Protein AF-A0A174ACF0-F1 (afdb_monomer_lite)

Secondary structure (DSSP, 8-state):
----------HHHHHTT--HHHHHHHHHHHH-TT--HHHHHHHHTS-HHHHHHHHHHHHHHH-

pLDDT: mean 80.8, std 15.51, range [41.78, 95.75]

Sequence (63 aa):
MTNSDNGPVDARTVASQLDATDGVILDMLEKDGRATLSHLSEATGLSVSAVQSRVQKLLSVAA

Organism: Bifidobacterium adolescentis (NCBI:txid1680)

InterPro domains:
  IPR000485 AsnC-type HTH domain [PF13404] (18-58)
  IPR000485 AsnC-type HTH domain [PR00033] (18-34)
  IPR000485 AsnC-type HTH domain [PR00033] (34-45)
  IPR000485 AsnC-type HTH domain [PR00033] (45-63)
  IPR000485 AsnC-type HTH domain [PS50956] (18-58)
  IPR036388 Winged helix-like DNA-binding domain superfamily [G3DSA:1.10.10.10] (15-60)
  IPR036390 Winged helix DNA-binding domain superfamily [SSF46785] (8-59)

Foldseek 3Di:
DDDDDPDPPPLVVLVVVCDPLLVLLVVVCVVPVPDDLVNSCVSSVHDSVVSVVSVVSVVVSVD

Structure (mmCIF, N/CA/C/O backbone):
data_AF-A0A174ACF0-F1
#
_entry.id   AF-A0A174ACF0-F1
#
loop_
_atom_site.group_PDB
_atom_site.id
_atom_site.type_symbol
_atom_site.label_atom_id
_atom_site.label_alt_id
_atom_site.label_comp_id
_atom_site.label_asym_id
_atom_site.label_entity_id
_atom_site.label_seq_id
_atom_site.pdbx_PDB_ins_code
_atom_site.Cartn_x
_atom_site.Cartn_y
_atom_site.Cartn_z
_atom_site.occupancy
_atom_site.B_iso_or_equiv
_atom_site.auth_seq_id
_atom_site.auth_comp_id
_atom_site.auth_asym_id
_atom_site.auth_atom_id
_atom_site.pdbx_PDB_model_num
ATOM 1 N N . MET A 1 1 ? 33.560 -3.909 0.036 1.00 41.78 1 MET A N 1
ATOM 2 C CA . MET A 1 1 ? 32.519 -4.187 1.046 1.00 41.78 1 MET A CA 1
ATOM 3 C C . MET A 1 1 ? 31.252 -4.549 0.279 1.00 41.78 1 MET A C 1
ATOM 5 O O . MET A 1 1 ? 30.860 -3.751 -0.553 1.00 41.78 1 MET A O 1
ATOM 9 N N . THR A 1 2 ? 30.785 -5.796 0.455 1.00 53.12 2 THR A N 1
ATOM 10 C CA . THR A 1 2 ? 29.461 -6.410 0.144 1.00 53.12 2 THR A CA 1
ATOM 11 C C . THR A 1 2 ? 28.370 -5.472 -0.427 1.00 53.12 2 THR A C 1
ATOM 13 O O . THR A 1 2 ? 28.197 -4.378 0.093 1.00 53.12 2 THR A O 1
ATOM 16 N N . ASN A 1 3 ? 27.606 -5.778 -1.484 1.00 52.94 3 ASN A N 1
ATOM 17 C CA . ASN A 1 3 ? 26.948 -7.032 -1.887 1.00 52.94 3 ASN A CA 1
ATOM 18 C C . ASN A 1 3 ? 26.661 -6.944 -3.408 1.00 52.94 3 ASN A C 1
ATOM 20 O O . ASN A 1 3 ? 26.146 -5.930 -3.867 1.00 52.94 3 ASN A O 1
ATOM 24 N N . SER A 1 4 ? 27.198 -7.834 -4.241 1.00 54.88 4 SER A N 1
ATOM 25 C CA . SER A 1 4 ? 26.490 -8.990 -4.818 1.00 54.88 4 SER A CA 1
ATOM 26 C C . SER A 1 4 ? 25.085 -8.692 -5.354 1.00 54.88 4 SER A C 1
ATOM 28 O O . SER A 1 4 ? 24.169 -8.394 -4.595 1.00 54.88 4 SER A O 1
ATOM 30 N N . ASP A 1 5 ? 24.967 -8.888 -6.666 1.00 54.47 5 ASP A N 1
ATOM 31 C CA . ASP A 1 5 ? 23.861 -9.606 -7.295 1.00 54.47 5 ASP A CA 1
ATOM 32 C C . ASP A 1 5 ? 22.455 -9.023 -7.084 1.00 54.47 5 ASP A C 1
ATOM 34 O O . ASP A 1 5 ? 21.687 -9.462 -6.238 1.00 54.47 5 ASP A O 1
ATOM 38 N N . ASN A 1 6 ? 22.089 -8.057 -7.924 1.00 57.16 6 ASN A N 1
ATOM 39 C CA . ASN A 1 6 ? 20.742 -8.077 -8.483 1.00 57.16 6 ASN A CA 1
ATOM 40 C C . ASN A 1 6 ? 20.902 -8.581 -9.916 1.00 57.16 6 ASN A C 1
ATOM 42 O O . ASN A 1 6 ? 21.043 -7.788 -10.849 1.00 57.16 6 ASN A O 1
ATOM 46 N N . GLY A 1 7 ? 20.954 -9.909 -10.082 1.00 61.09 7 GLY A N 1
ATOM 47 C CA . GLY A 1 7 ? 20.668 -10.520 -11.378 1.00 61.09 7 GLY A CA 1
ATOM 48 C C . GLY A 1 7 ? 19.327 -10.001 -11.921 1.00 61.09 7 GLY A C 1
ATOM 49 O O . GLY A 1 7 ? 18.533 -9.455 -11.146 1.00 61.09 7 GLY A O 1
ATOM 50 N N . PRO A 1 8 ? 19.059 -10.110 -13.236 1.00 62.44 8 PRO A N 1
ATOM 51 C CA . PRO A 1 8 ? 17.778 -9.686 -13.784 1.00 62.44 8 PRO A CA 1
ATOM 52 C C . PRO A 1 8 ? 16.687 -10.390 -12.984 1.00 62.44 8 PRO A C 1
ATOM 54 O O . PRO A 1 8 ? 16.612 -11.617 -12.973 1.00 62.44 8 PRO A O 1
ATOM 57 N N . VAL A 1 9 ? 15.895 -9.618 -12.239 1.00 61.00 9 VAL A N 1
ATOM 58 C CA . VAL A 1 9 ? 14.714 -10.149 -11.574 1.00 61.00 9 VAL A CA 1
ATOM 59 C C . VAL A 1 9 ? 13.817 -10.640 -12.697 1.00 61.00 9 VAL A C 1
ATOM 61 O O . VAL A 1 9 ? 13.174 -9.853 -13.384 1.00 61.00 9 VAL A O 1
ATOM 64 N N . ASP A 1 10 ? 13.863 -11.941 -12.981 1.00 63.31 10 ASP A N 1
ATOM 65 C CA . ASP A 1 10 ? 13.037 -12.525 -14.024 1.00 63.31 10 ASP A CA 1
ATOM 66 C C . ASP A 1 10 ? 11.595 -12.131 -13.704 1.00 63.31 10 ASP A C 1
ATOM 68 O O . ASP A 1 10 ? 11.069 -12.494 -12.650 1.00 63.31 10 ASP A O 1
ATOM 72 N N . ALA A 1 11 ? 10.935 -11.384 -14.591 1.00 59.09 11 ALA A N 1
ATOM 73 C CA . ALA A 1 11 ? 9.554 -10.944 -14.382 1.00 59.09 11 ALA A CA 1
ATOM 74 C C . ALA A 1 11 ? 8.618 -12.129 -14.060 1.00 59.09 11 ALA A C 1
ATOM 76 O O . ALA A 1 11 ? 7.623 -11.980 -13.357 1.00 59.09 11 ALA A O 1
ATOM 77 N N . ARG A 1 12 ? 8.989 -13.341 -14.502 1.00 57.41 12 ARG A N 1
ATOM 78 C CA . ARG A 1 12 ? 8.338 -14.616 -14.169 1.00 57.41 12 ARG A CA 1
ATOM 79 C C . ARG A 1 12 ? 8.471 -15.012 -12.688 1.00 57.41 12 ARG A C 1
ATOM 81 O O . ARG A 1 12 ? 7.513 -15.533 -12.118 1.00 57.41 12 ARG A O 1
ATOM 88 N N . THR A 1 13 ? 9.612 -14.746 -12.055 1.00 60.75 13 THR A N 1
ATOM 89 C CA . THR A 1 13 ? 9.813 -14.931 -10.609 1.00 60.75 13 THR A CA 1
ATOM 90 C C . THR A 1 13 ? 9.016 -13.895 -9.836 1.00 60.75 13 THR A C 1
ATOM 92 O O . THR A 1 13 ? 8.377 -14.241 -8.848 1.00 60.75 13 THR A O 1
ATOM 95 N N . VAL A 1 14 ? 8.972 -12.644 -10.306 1.00 58.94 14 VAL A N 1
ATOM 96 C CA . VAL A 1 14 ? 8.243 -11.596 -9.586 1.00 58.94 14 VAL A CA 1
ATOM 97 C C . VAL A 1 14 ? 6.730 -11.738 -9.713 1.00 58.94 14 VAL A C 1
ATOM 99 O O . VAL A 1 14 ? 6.038 -11.600 -8.712 1.00 58.94 14 VAL A O 1
ATOM 102 N N . ALA A 1 15 ? 6.217 -12.141 -10.879 1.00 60.50 15 ALA A N 1
ATOM 103 C CA . ALA A 1 15 ? 4.816 -12.530 -11.055 1.00 60.50 15 ALA A CA 1
ATOM 104 C C . ALA A 1 15 ? 4.402 -13.686 -10.125 1.00 60.50 15 ALA A C 1
ATOM 106 O O . ALA A 1 15 ? 3.256 -13.746 -9.695 1.00 60.50 15 ALA A O 1
ATOM 107 N N . SER A 1 16 ? 5.344 -14.560 -9.750 1.00 60.19 16 SER A N 1
ATOM 108 C CA . SER A 1 16 ? 5.118 -15.618 -8.752 1.00 60.19 16 SER A CA 1
ATOM 109 C C . SER A 1 16 ? 5.132 -15.106 -7.299 1.00 60.19 16 SER A C 1
ATOM 111 O O . SER A 1 16 ? 4.856 -15.872 -6.381 1.00 60.19 16 SER A O 1
ATOM 113 N N . GLN A 1 17 ? 5.464 -13.830 -7.074 1.00 64.69 17 GLN A N 1
ATOM 114 C CA . GLN A 1 17 ? 5.504 -13.170 -5.765 1.00 64.69 17 GLN A CA 1
ATOM 115 C C . GLN A 1 17 ? 4.468 -12.045 -5.604 1.00 64.69 17 GLN A C 1
ATOM 117 O O . GLN A 1 17 ? 4.509 -11.361 -4.574 1.00 64.69 17 GLN A O 1
ATOM 122 N N . LEU A 1 18 ? 3.620 -11.791 -6.609 1.00 78.62 18 LEU A N 1
ATOM 123 C CA . LEU A 1 18 ? 2.414 -10.994 -6.404 1.00 78.62 18 LEU A CA 1
ATOM 124 C C . LEU A 1 18 ? 1.388 -11.887 -5.715 1.00 78.62 18 LEU A C 1
ATOM 126 O O . LEU A 1 18 ? 1.055 -12.960 -6.218 1.00 78.62 18 LEU A O 1
ATOM 130 N N . ASP A 1 19 ? 0.909 -11.454 -4.558 1.00 84.38 19 ASP A N 1
ATOM 131 C CA . ASP A 1 19 ? -0.135 -12.170 -3.837 1.00 84.38 19 ASP A CA 1
ATOM 132 C C . ASP A 1 19 ? -1.525 -11.570 -4.095 1.00 84.38 19 ASP A C 1
ATOM 134 O O . ASP A 1 19 ? -1.699 -10.574 -4.802 1.00 84.38 19 ASP A O 1
ATOM 138 N N . ALA A 1 20 ? -2.553 -12.205 -3.529 1.00 85.38 20 ALA A N 1
ATOM 139 C CA . ALA A 1 20 ? -3.934 -11.756 -3.678 1.00 85.38 20 ALA A CA 1
ATOM 140 C C . ALA A 1 20 ? -4.148 -10.312 -3.184 1.00 85.38 20 ALA A C 1
ATOM 142 O O . ALA A 1 20 ? -5.034 -9.621 -3.684 1.00 85.38 20 ALA A O 1
ATOM 143 N N . THR A 1 21 ? -3.341 -9.837 -2.231 1.00 87.69 21 THR A N 1
ATOM 144 C CA . THR A 1 21 ? -3.427 -8.466 -1.724 1.00 87.69 21 THR A CA 1
ATOM 145 C C . THR A 1 21 ? -2.888 -7.462 -2.733 1.00 87.69 21 THR A C 1
ATOM 147 O O . 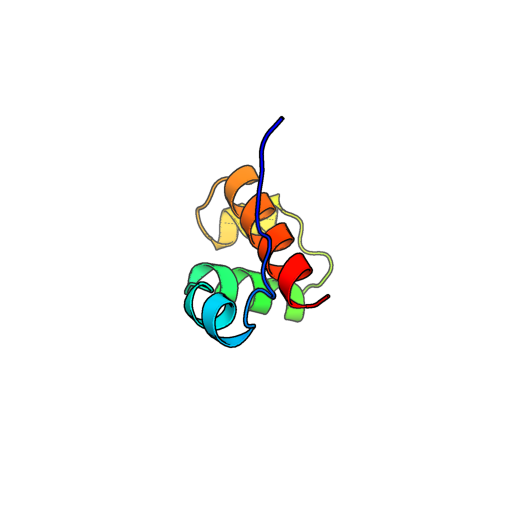THR A 1 21 ? -3.490 -6.406 -2.914 1.00 87.69 21 THR A O 1
ATOM 150 N N . ASP A 1 22 ? -1.810 -7.800 -3.437 1.00 89.38 22 ASP A N 1
ATOM 151 C CA . ASP A 1 22 ? -1.289 -6.967 -4.522 1.00 89.38 22 ASP A CA 1
ATOM 152 C C . ASP A 1 22 ? -2.327 -6.806 -5.650 1.00 89.38 22 ASP A C 1
ATOM 154 O O . ASP A 1 22 ? -2.468 -5.723 -6.218 1.00 89.38 22 ASP A O 1
ATOM 158 N N . GLY A 1 23 ? -3.129 -7.849 -5.899 1.00 89.56 23 GLY A N 1
ATOM 159 C CA . GLY A 1 23 ? -4.278 -7.791 -6.807 1.00 89.56 23 GLY A CA 1
ATOM 160 C C . GLY A 1 23 ? -5.360 -6.797 -6.366 1.00 89.56 23 GLY A C 1
ATOM 161 O O . GLY A 1 23 ? -5.847 -6.030 -7.190 1.00 89.56 23 GLY A O 1
ATOM 162 N N . VAL A 1 24 ? -5.701 -6.752 -5.073 1.00 91.44 24 VAL A N 1
ATOM 163 C CA . VAL A 1 24 ? -6.672 -5.779 -4.526 1.00 91.44 24 VAL A CA 1
ATOM 164 C C . VAL A 1 24 ? -6.150 -4.346 -4.636 1.00 91.44 24 VAL A C 1
ATOM 166 O O . VAL A 1 24 ? -6.901 -3.439 -4.987 1.00 91.44 24 VAL A O 1
ATOM 169 N N . ILE A 1 25 ? -4.859 -4.137 -4.364 1.00 90.94 25 ILE A N 1
ATOM 170 C CA . ILE A 1 25 ? -4.218 -2.823 -4.499 1.00 90.94 25 ILE A CA 1
ATOM 171 C C . ILE A 1 25 ? -4.279 -2.352 -5.955 1.00 90.94 25 ILE A C 1
ATOM 173 O O . ILE A 1 25 ? -4.649 -1.206 -6.209 1.00 90.94 25 ILE A O 1
ATOM 177 N N . LEU A 1 26 ? -3.946 -3.229 -6.905 1.00 91.56 26 LEU A N 1
ATOM 178 C CA . LEU A 1 26 ? -3.963 -2.902 -8.327 1.00 91.56 26 LEU A CA 1
ATOM 179 C C . LEU A 1 26 ? -5.382 -2.618 -8.833 1.00 91.56 26 LEU A C 1
ATOM 181 O O . LEU A 1 26 ? -5.591 -1.611 -9.497 1.00 91.56 26 LEU A O 1
ATOM 185 N N . ASP A 1 27 ? -6.353 -3.451 -8.461 1.00 92.44 27 ASP A N 1
ATOM 186 C CA . ASP A 1 27 ? -7.766 -3.284 -8.817 1.00 92.44 27 ASP A CA 1
ATOM 187 C C . ASP A 1 27 ? -8.342 -1.953 -8.302 1.00 92.44 27 ASP A C 1
ATOM 189 O O . ASP A 1 27 ? -9.103 -1.274 -8.998 1.00 92.44 27 ASP A O 1
ATOM 193 N N . MET A 1 28 ? -7.944 -1.547 -7.093 1.00 92.44 28 MET A N 1
ATOM 194 C CA . MET A 1 28 ? -8.352 -0.272 -6.511 1.00 92.44 28 MET A CA 1
ATOM 195 C C . MET A 1 28 ? -7.678 0.919 -7.199 1.00 92.44 28 MET A C 1
ATOM 197 O O . MET A 1 28 ? -8.354 1.906 -7.469 1.00 92.44 28 MET A O 1
ATOM 201 N N . LEU A 1 29 ? -6.386 0.825 -7.523 1.00 90.88 29 LEU A N 1
ATOM 202 C CA . LEU A 1 29 ? -5.661 1.870 -8.256 1.00 90.88 29 LEU A CA 1
ATOM 203 C C . LEU A 1 29 ? -6.108 1.992 -9.720 1.00 90.88 29 LEU A C 1
ATOM 205 O O . LEU A 1 29 ? -6.080 3.085 -10.277 1.00 90.88 29 LEU A O 1
ATOM 209 N N . GLU A 1 30 ? -6.540 0.897 -10.347 1.00 92.19 30 GLU A N 1
ATOM 210 C CA . GLU A 1 30 ? -7.121 0.915 -11.693 1.00 92.19 30 GLU A CA 1
ATOM 211 C C . GLU A 1 30 ? -8.461 1.662 -11.702 1.00 92.19 30 GLU A C 1
ATOM 213 O O . GLU A 1 30 ? -8.729 2.457 -12.604 1.00 92.19 30 GLU A O 1
ATOM 218 N N . LYS A 1 31 ? -9.288 1.452 -10.669 1.00 91.81 31 LYS A N 1
ATOM 219 C CA . LYS A 1 31 ? -10.565 2.160 -10.495 1.00 91.81 31 LYS A CA 1
ATOM 220 C C . LYS A 1 31 ? -10.382 3.615 -10.067 1.00 91.81 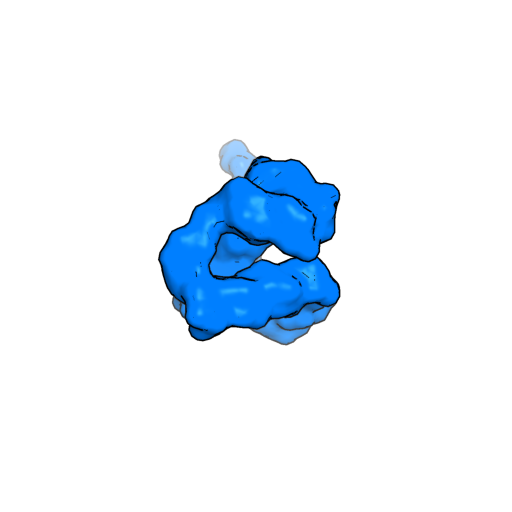31 LYS A C 1
ATOM 222 O O . LYS A 1 31 ? -11.093 4.488 -10.560 1.00 91.81 31 LYS A O 1
ATOM 227 N N . ASP A 1 32 ? -9.454 3.870 -9.149 1.00 91.00 32 ASP A N 1
ATOM 228 C CA . ASP A 1 32 ? -9.117 5.192 -8.628 1.00 91.00 32 ASP A CA 1
ATOM 229 C C . ASP A 1 32 ? -7.597 5.346 -8.474 1.00 91.00 32 ASP A C 1
ATOM 231 O O . ASP A 1 32 ? -7.009 5.077 -7.425 1.00 91.00 32 ASP A O 1
ATOM 235 N N . GLY A 1 33 ? -6.950 5.867 -9.518 1.00 88.12 33 GLY A N 1
ATOM 236 C CA . GLY A 1 33 ? -5.505 6.123 -9.513 1.00 88.12 33 GLY A CA 1
ATOM 237 C C . GLY A 1 33 ? -5.054 7.203 -8.522 1.00 88.12 33 GLY A C 1
ATOM 238 O O . GLY A 1 33 ? -3.857 7.461 -8.406 1.00 88.12 33 GLY A O 1
ATOM 239 N N . ARG A 1 34 ? -5.986 7.864 -7.822 1.00 92.00 34 ARG A N 1
ATOM 240 C CA . ARG A 1 34 ? -5.707 8.832 -6.752 1.00 92.00 34 ARG A CA 1
ATOM 241 C C . ARG A 1 34 ? -5.992 8.267 -5.360 1.00 92.00 34 ARG A C 1
ATOM 243 O O . ARG A 1 34 ? -5.889 9.019 -4.386 1.00 92.00 34 ARG A O 1
ATOM 250 N N . ALA A 1 35 ? -6.313 6.976 -5.247 1.00 92.69 35 ALA A N 1
ATOM 251 C CA . ALA A 1 35 ? -6.502 6.318 -3.965 1.00 92.69 35 ALA A CA 1
ATOM 252 C C . ALA A 1 35 ? -5.271 6.525 -3.068 1.00 92.69 35 ALA A C 1
ATOM 254 O O . ALA A 1 35 ? -4.121 6.340 -3.472 1.00 92.69 35 ALA A O 1
ATOM 255 N N . THR A 1 36 ? -5.513 6.945 -1.828 1.00 94.06 36 THR A N 1
ATOM 256 C CA . THR A 1 36 ? -4.441 7.192 -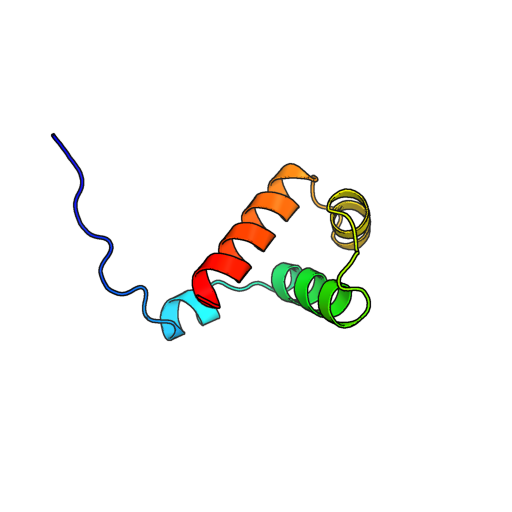0.861 1.00 94.06 36 THR A CA 1
ATOM 257 C C . THR A 1 36 ? -3.960 5.879 -0.240 1.00 94.06 36 THR A C 1
ATOM 259 O O . THR A 1 36 ? -4.703 4.898 -0.183 1.00 94.06 36 THR A O 1
ATOM 262 N N . LEU A 1 37 ? -2.738 5.862 0.308 1.00 93.50 37 LEU A N 1
ATOM 263 C CA . LEU A 1 37 ? -2.224 4.687 1.027 1.00 93.50 37 LEU A CA 1
ATOM 264 C C . LEU A 1 37 ? -3.109 4.293 2.223 1.00 93.50 37 LEU A C 1
ATOM 266 O O . LEU A 1 37 ? -3.192 3.112 2.549 1.00 93.50 37 LEU A O 1
ATOM 270 N N . SER A 1 38 ? -3.788 5.258 2.851 1.00 94.19 38 SER A N 1
ATOM 271 C CA . SER A 1 38 ? -4.743 4.997 3.934 1.00 94.19 38 SER A CA 1
ATOM 272 C C . SER A 1 38 ? -5.999 4.283 3.432 1.00 94.19 38 SER A C 1
ATOM 274 O O . SER A 1 38 ? -6.400 3.293 4.029 1.00 94.19 38 SER A O 1
ATOM 276 N N . HIS A 1 39 ? -6.570 4.703 2.297 1.00 93.69 39 HIS A N 1
ATOM 277 C CA . HIS A 1 39 ? -7.724 4.010 1.706 1.00 93.69 39 HIS A CA 1
ATOM 278 C C . HIS A 1 39 ? -7.373 2.581 1.267 1.00 93.69 39 HIS A C 1
ATOM 280 O O . HIS A 1 39 ? -8.136 1.647 1.497 1.00 93.69 39 HIS A O 1
ATOM 286 N N . LEU A 1 40 ? -6.181 2.387 0.697 1.00 93.31 40 LEU A N 1
ATOM 287 C CA . LEU A 1 40 ? -5.678 1.058 0.344 1.00 93.31 40 LEU A CA 1
ATOM 288 C C . LEU A 1 40 ? -5.427 0.188 1.590 1.00 93.31 40 LEU A C 1
ATOM 290 O O . LEU A 1 40 ? -5.664 -1.018 1.569 1.00 93.31 40 LEU A O 1
ATOM 294 N N . SER A 1 41 ? -4.972 0.788 2.690 1.00 94.69 41 SER A N 1
ATOM 295 C CA . SER A 1 41 ? -4.785 0.129 3.991 1.00 94.69 41 SER A CA 1
ATOM 296 C C . SER A 1 41 ? -6.113 -0.339 4.582 1.00 94.69 41 SER A C 1
ATOM 298 O O . SER A 1 41 ? -6.221 -1.498 4.978 1.00 94.69 41 SER A O 1
ATOM 300 N N . GLU A 1 42 ? -7.147 0.501 4.546 1.00 94.44 42 GLU A N 1
ATOM 301 C CA . GLU A 1 42 ? -8.502 0.134 4.970 1.00 94.44 42 GLU A CA 1
ATOM 302 C C . GLU A 1 42 ? -9.077 -1.010 4.123 1.00 94.44 42 GLU A C 1
ATOM 304 O O . GLU A 1 42 ? -9.618 -1.971 4.666 1.00 94.44 42 GLU A O 1
ATOM 309 N N . ALA A 1 43 ? -8.902 -0.951 2.801 1.00 91.31 43 ALA A N 1
ATOM 310 C CA . ALA A 1 43 ? -9.428 -1.954 1.878 1.00 91.31 43 ALA A CA 1
ATOM 311 C C . ALA A 1 43 ? -8.727 -3.319 1.976 1.00 91.31 43 ALA A C 1
ATOM 313 O O . ALA A 1 43 ? -9.345 -4.358 1.751 1.00 91.31 43 ALA A O 1
ATOM 314 N N . THR A 1 44 ? -7.434 -3.326 2.301 1.00 91.12 44 THR A N 1
ATOM 315 C CA . THR A 1 44 ? -6.625 -4.552 2.404 1.00 91.12 44 THR A CA 1
ATOM 316 C C . THR A 1 44 ? -6.539 -5.103 3.827 1.00 91.12 44 THR A C 1
ATOM 318 O O . 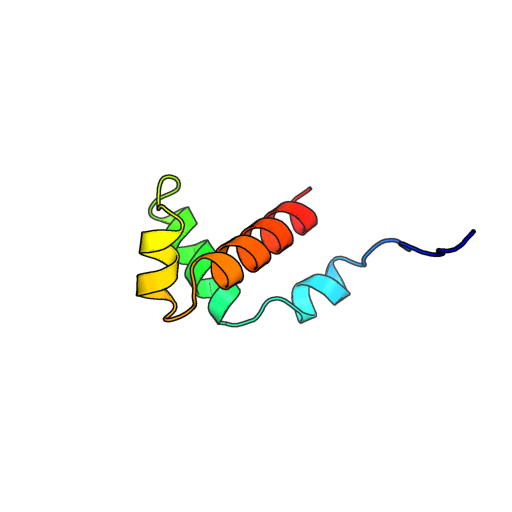THR A 1 44 ? -6.087 -6.231 4.014 1.00 91.12 44 THR A O 1
ATOM 321 N N . GLY A 1 45 ? -6.933 -4.319 4.837 1.00 93.12 45 GLY A N 1
ATOM 322 C CA . GLY A 1 45 ? -6.754 -4.649 6.254 1.00 93.12 45 GLY A CA 1
ATOM 323 C C . GLY A 1 45 ? -5.290 -4.645 6.714 1.00 93.12 45 GLY A C 1
ATOM 324 O O . GLY A 1 45 ? -4.987 -5.095 7.819 1.00 93.12 45 GLY A O 1
ATOM 325 N N . LEU A 1 46 ? -4.369 -4.164 5.874 1.00 93.12 46 LEU A N 1
ATOM 326 C CA . LEU A 1 46 ? -2.950 -4.041 6.194 1.00 93.12 46 LEU A CA 1
ATOM 327 C C . LEU A 1 46 ? -2.638 -2.683 6.814 1.00 93.12 46 LEU A C 1
ATOM 329 O O . LEU A 1 46 ? -3.410 -1.740 6.690 1.00 93.12 46 LEU A O 1
ATOM 333 N N . SER A 1 47 ? -1.463 -2.548 7.428 1.00 95.75 47 SER A N 1
ATOM 334 C CA . SER A 1 47 ? -0.943 -1.234 7.808 1.00 95.75 47 SER A CA 1
ATOM 335 C C . SER A 1 47 ? -0.539 -0.415 6.577 1.00 95.75 47 SER A C 1
ATOM 337 O O . SER A 1 47 ? -0.103 -0.955 5.558 1.00 95.75 47 SER A O 1
ATOM 339 N N . VAL A 1 48 ? -0.578 0.912 6.704 1.00 94.94 48 VAL A N 1
ATOM 340 C CA . VAL A 1 48 ? -0.134 1.854 5.660 1.00 94.94 48 VAL A CA 1
ATOM 341 C C . VAL A 1 48 ? 1.301 1.572 5.192 1.00 94.94 48 VAL A C 1
ATOM 343 O O . VAL A 1 48 ? 1.582 1.639 3.998 1.00 94.94 48 VAL A O 1
ATOM 346 N N . SER A 1 49 ? 2.209 1.204 6.101 1.00 94.56 49 SER A N 1
ATOM 347 C CA . SER A 1 49 ? 3.598 0.860 5.760 1.00 94.56 49 SER A CA 1
ATOM 348 C C . SER A 1 49 ? 3.717 -0.441 4.959 1.00 94.56 49 SER A C 1
ATOM 350 O O . SER A 1 49 ? 4.529 -0.524 4.037 1.00 94.56 49 SER A O 1
ATOM 352 N N . ALA A 1 50 ? 2.888 -1.444 5.266 1.00 91.88 50 ALA A N 1
ATOM 353 C CA . ALA A 1 50 ? 2.840 -2.687 4.505 1.00 91.88 50 ALA A CA 1
ATOM 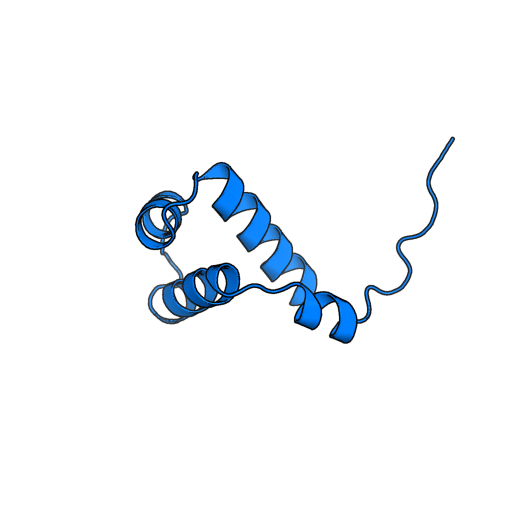354 C C . ALA A 1 50 ? 2.283 -2.448 3.093 1.00 91.88 50 ALA A C 1
ATOM 356 O O . ALA A 1 50 ? 2.855 -2.932 2.119 1.00 91.88 50 ALA A O 1
ATOM 357 N N . VAL A 1 51 ? 1.229 -1.636 2.969 1.00 93.62 51 VAL A N 1
ATOM 358 C CA . VAL A 1 51 ? 0.689 -1.207 1.670 1.00 93.62 51 VAL A CA 1
ATOM 359 C C . VAL A 1 51 ? 1.728 -0.428 0.868 1.00 93.62 51 VAL A C 1
ATOM 361 O O . VAL A 1 51 ? 1.936 -0.719 -0.306 1.00 93.62 51 VAL A O 1
ATOM 364 N N . GLN A 1 52 ? 2.432 0.519 1.492 1.00 93.69 52 GLN A N 1
ATOM 365 C CA . GLN A 1 52 ? 3.485 1.293 0.835 1.00 93.69 52 GLN A CA 1
ATOM 366 C C . GLN A 1 52 ? 4.579 0.387 0.255 1.00 93.69 52 GLN A C 1
ATOM 368 O O . GLN A 1 52 ? 4.954 0.549 -0.904 1.00 93.69 52 GLN A O 1
ATOM 373 N N . SER A 1 53 ? 5.074 -0.585 1.029 1.00 92.38 53 SER A N 1
ATOM 374 C CA . SER A 1 53 ? 6.098 -1.528 0.560 1.00 92.38 53 SER A CA 1
ATOM 375 C C . SER A 1 53 ? 5.625 -2.337 -0.651 1.00 92.38 53 SER A C 1
ATOM 377 O O . SER A 1 53 ? 6.384 -2.515 -1.605 1.00 92.38 53 SER A O 1
ATOM 379 N N . ARG A 1 54 ? 4.359 -2.764 -0.646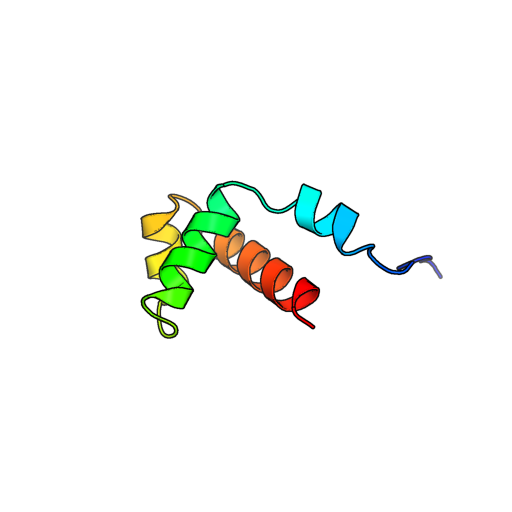 1.00 90.12 54 ARG A N 1
ATOM 380 C CA . ARG A 1 54 ? 3.728 -3.492 -1.753 1.00 90.12 54 ARG A CA 1
ATOM 381 C C . ARG A 1 54 ? 3.568 -2.632 -3.002 1.00 90.12 54 ARG A C 1
ATOM 383 O O . ARG A 1 54 ? 3.966 -3.064 -4.077 1.00 90.12 54 ARG A O 1
ATOM 390 N N . VAL A 1 55 ? 3.094 -1.391 -2.868 1.00 90.00 55 VAL A N 1
ATOM 391 C CA . VAL A 1 55 ? 2.996 -0.441 -3.994 1.00 90.00 55 VAL A CA 1
ATOM 392 C C . VAL A 1 55 ? 4.372 -0.182 -4.608 1.00 90.00 55 VAL A C 1
ATOM 394 O O . VAL A 1 55 ? 4.526 -0.254 -5.822 1.00 90.00 55 VAL A O 1
ATOM 397 N N . GLN A 1 56 ? 5.401 0.043 -3.788 1.00 89.62 56 GLN A N 1
ATOM 398 C CA . GLN A 1 56 ? 6.768 0.233 -4.286 1.00 89.62 56 GLN A CA 1
ATOM 399 C C . GLN A 1 56 ? 7.289 -1.003 -5.029 1.00 89.62 56 GLN A C 1
ATOM 401 O O . GLN A 1 56 ? 7.934 -0.866 -6.069 1.00 89.62 56 GLN A O 1
ATOM 406 N N . LYS A 1 57 ? 6.980 -2.208 -4.533 1.00 86.00 57 LYS A N 1
ATOM 407 C CA . LYS A 1 57 ? 7.300 -3.463 -5.222 1.00 86.00 57 LYS A CA 1
ATOM 408 C C . LYS A 1 57 ? 6.591 -3.552 -6.578 1.00 86.00 57 LYS A C 1
ATOM 410 O O . LYS A 1 57 ? 7.241 -3.885 -7.563 1.00 86.00 57 LYS A O 1
ATOM 415 N N . LEU A 1 58 ? 5.302 -3.205 -6.643 1.00 86.25 58 LEU A N 1
ATOM 416 C CA . LEU A 1 58 ? 4.516 -3.169 -7.884 1.00 86.25 58 LEU A CA 1
ATOM 417 C C . LEU A 1 58 ? 5.075 -2.168 -8.910 1.00 86.25 58 LEU A C 1
ATOM 419 O O . LEU A 1 58 ? 5.140 -2.467 -10.098 1.00 86.25 58 LEU A O 1
ATOM 423 N N . LEU A 1 59 ? 5.536 -1.000 -8.464 1.00 86.06 59 LEU A N 1
ATOM 424 C CA . LEU A 1 59 ? 6.163 -0.013 -9.348 1.00 86.06 59 LEU A CA 1
ATOM 425 C C . LEU A 1 59 ? 7.534 -0.475 -9.857 1.00 86.06 59 LEU A C 1
ATOM 427 O O . LEU A 1 59 ? 7.878 -0.214 -11.004 1.00 86.06 59 LEU A O 1
ATOM 431 N N . SER A 1 60 ? 8.298 -1.193 -9.031 1.00 84.12 60 SER A N 1
ATOM 432 C CA . SER A 1 60 ? 9.616 -1.717 -9.409 1.00 84.12 60 SER A CA 1
ATOM 433 C C . SER A 1 60 ? 9.565 -2.817 -10.471 1.00 84.12 60 SER A C 1
ATOM 435 O O . SER A 1 60 ? 10.598 -3.102 -11.066 1.00 84.12 60 SER A O 1
ATOM 437 N N . VAL A 1 61 ? 8.417 -3.472 -10.667 1.00 76.12 61 VAL A N 1
ATOM 438 C CA . VAL A 1 61 ? 8.249 -4.544 -11.669 1.00 76.12 61 VAL A CA 1
ATOM 439 C C . VAL A 1 61 ? 7.638 -4.048 -12.969 1.00 76.12 61 VAL A C 1
ATOM 441 O O . VAL A 1 61 ? 7.743 -4.719 -13.990 1.00 76.12 61 VAL A O 1
ATOM 444 N N . ALA A 1 62 ? 6.968 -2.898 -12.917 1.00 67.12 62 ALA A N 1
ATOM 445 C CA . ALA A 1 62 ? 6.408 -2.226 -14.081 1.00 67.12 62 ALA A CA 1
ATOM 446 C C . ALA A 1 62 ? 7.424 -1.295 -14.778 1.00 67.12 62 ALA A C 1
ATOM 448 O O . ALA A 1 62 ? 7.101 -0.749 -15.833 1.00 67.12 62 ALA A O 1
ATOM 449 N N . ALA A 1 63 ? 8.609 -1.103 -14.182 1.00 55.41 63 ALA A N 1
ATOM 450 C CA . ALA A 1 63 ? 9.735 -0.325 -14.706 1.00 55.41 63 ALA A CA 1
ATOM 451 C C . ALA A 1 63 ? 10.723 -1.212 -15.477 1.00 55.41 63 ALA A C 1
ATOM 453 O O . ALA A 1 63 ? 11.241 -0.730 -16.510 1.00 55.41 63 ALA A O 1
#

Radius of gyration: 13.52 Å; chains: 1; bounding box: 43×24×22 Å